Protein AF-A0A3E0QSD7-F1 (afdb_monomer)

Secondary structure (DSSP, 8-state):
--THHHHHT-------TT--EEEEEEEEETTTEEEEEEEEESSHHHHHHHHHHHH-SEEEEEEEEEESS--S------EE---GGGGS--S-GGGS--

pLDDT: mean 72.84, std 19.37, range [36.31, 94.0]

Sequence (98 aa):
MTKIETLQANAKPSWQPQEVRLVYLTYRSNMLGIMRCQTLAASLNEAVTRAKRKYGPGDLSSWGTRKLPIVGGMVGGGEFLRGKRDIDFQDDVSRIYP

Foldseek 3Di:
DDPPVVCVVPPPDPQDQPF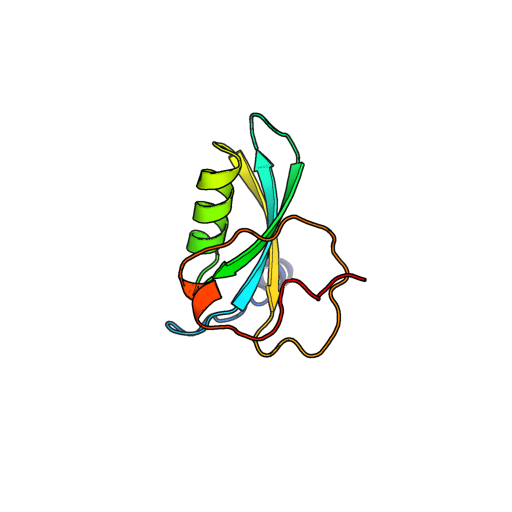WKKKWFFWQAPPPGTATEIETDSDPVVVVVLVCVVRNDTDTPDMDIDGPPDPDADDTDGYYRDDDCVVVDPPPPVPSDD

Structure (mmCIF, N/CA/C/O backbone):
data_AF-A0A3E0QSD7-F1
#
_entry.id   AF-A0A3E0QSD7-F1
#
loop_
_atom_site.group_PDB
_atom_site.id
_atom_site.type_symbol
_atom_site.label_atom_id
_atom_site.label_alt_id
_atom_site.label_comp_id
_atom_site.label_asym_id
_atom_site.label_entity_id
_atom_site.label_seq_id
_atom_site.pdbx_PDB_ins_code
_atom_site.Cartn_x
_atom_site.Cartn_y
_atom_site.Cartn_z
_atom_site.occupancy
_atom_site.B_iso_or_equiv
_atom_site.auth_seq_id
_atom_site.auth_comp_id
_atom_site.auth_asym_id
_atom_site.auth_atom_id
_atom_site.pdbx_PDB_model_num
ATOM 1 N N . MET A 1 1 ? -27.666 12.219 -18.558 1.00 41.34 1 MET A N 1
ATOM 2 C CA . MET A 1 1 ? -26.674 12.039 -17.477 1.00 41.34 1 MET A CA 1
ATOM 3 C C . MET A 1 1 ? -26.676 10.579 -17.083 1.00 41.34 1 MET A C 1
ATOM 5 O O . MET A 1 1 ? -27.669 10.070 -16.580 1.00 41.34 1 MET A O 1
ATOM 9 N N . THR A 1 2 ? -25.643 9.871 -17.510 1.00 41.97 2 THR A N 1
ATOM 10 C CA . THR A 1 2 ? -25.597 8.413 -17.633 1.00 41.97 2 THR A CA 1
ATOM 11 C C . THR A 1 2 ? -25.097 7.761 -16.348 1.00 41.97 2 THR A C 1
ATOM 13 O O . THR A 1 2 ? -24.038 8.127 -15.852 1.00 41.97 2 THR A O 1
ATOM 16 N N . LYS A 1 3 ? -25.822 6.729 -15.889 1.00 42.09 3 LYS A N 1
ATOM 17 C CA . LYS A 1 3 ? -25.537 5.748 -14.808 1.00 42.09 3 LYS A CA 1
ATOM 18 C C . LYS A 1 3 ? -24.076 5.264 -14.645 1.00 42.09 3 LYS A C 1
ATOM 20 O O . LYS A 1 3 ? -23.767 4.560 -13.691 1.00 42.09 3 LYS A O 1
ATOM 25 N N . ILE A 1 4 ? -23.195 5.588 -15.586 1.00 46.31 4 ILE A N 1
ATOM 26 C CA . ILE A 1 4 ? -21.804 5.144 -15.677 1.00 46.31 4 ILE A CA 1
ATOM 27 C C . ILE A 1 4 ? -20.901 5.949 -14.725 1.00 46.31 4 ILE A C 1
ATOM 29 O O . ILE A 1 4 ? -20.013 5.367 -14.106 1.00 46.31 4 ILE A O 1
ATOM 33 N N . GLU A 1 5 ? -21.175 7.241 -14.506 1.00 41.28 5 GLU A N 1
ATOM 34 C CA . GLU A 1 5 ? -20.411 8.065 -13.546 1.00 41.28 5 GLU A CA 1
ATOM 35 C C . GLU A 1 5 ? -20.618 7.596 -12.095 1.00 41.28 5 GLU A C 1
ATOM 37 O O . GLU A 1 5 ? -19.738 7.723 -11.246 1.00 41.28 5 GLU A O 1
ATOM 42 N N . THR A 1 6 ? -21.756 6.957 -11.814 1.00 42.16 6 THR A N 1
ATOM 43 C CA . THR A 1 6 ? -22.115 6.454 -10.482 1.00 42.16 6 THR A CA 1
ATOM 44 C C . THR A 1 6 ? -21.460 5.109 -10.148 1.00 42.16 6 THR A C 1
ATOM 46 O O . THR A 1 6 ? -21.257 4.809 -8.976 1.00 42.16 6 THR A O 1
ATOM 49 N N . LEU A 1 7 ? -21.059 4.318 -11.153 1.00 40.28 7 LEU A N 1
ATOM 50 C CA . LEU A 1 7 ? -20.310 3.069 -10.952 1.00 40.28 7 LEU A CA 1
ATOM 51 C C . LEU A 1 7 ? -18.810 3.317 -10.725 1.00 40.28 7 LEU A C 1
ATOM 53 O O . LEU A 1 7 ? -18.140 2.487 -10.127 1.00 40.28 7 LEU A O 1
ATOM 57 N N . GLN A 1 8 ? -18.245 4.460 -11.125 1.00 39.66 8 GLN A N 1
ATOM 58 C CA . GLN A 1 8 ? -16.856 4.797 -10.760 1.00 39.66 8 GLN A CA 1
ATOM 59 C C . GLN A 1 8 ? -16.720 5.306 -9.317 1.00 39.66 8 GLN A C 1
ATOM 61 O O . GLN A 1 8 ? -15.634 5.253 -8.741 1.00 39.66 8 GLN A O 1
ATOM 66 N N . ALA A 1 9 ? -17.838 5.687 -8.693 1.00 39.72 9 ALA A N 1
ATOM 67 C CA . ALA A 1 9 ? -17.962 5.857 -7.250 1.00 39.72 9 ALA A CA 1
ATOM 68 C C . ALA A 1 9 ? -18.214 4.523 -6.512 1.00 39.72 9 ALA A C 1
ATOM 70 O O . ALA A 1 9 ? -18.621 4.548 -5.350 1.00 39.72 9 ALA A O 1
ATOM 71 N N . ASN A 1 10 ? -17.974 3.371 -7.164 1.00 39.06 10 ASN A N 1
ATOM 72 C CA . ASN A 1 10 ? -17.976 2.039 -6.558 1.00 39.06 10 ASN A CA 1
ATOM 73 C C . ASN A 1 10 ? -17.104 2.033 -5.298 1.00 39.06 10 ASN A C 1
ATOM 75 O O . ASN A 1 10 ? -15.880 1.928 -5.357 1.00 39.06 10 ASN A O 1
ATOM 79 N N . ALA A 1 11 ? -17.792 2.193 -4.168 1.00 46.50 11 ALA A N 1
ATOM 80 C CA . ALA A 1 11 ? -17.416 1.845 -2.813 1.00 46.50 11 ALA A CA 1
ATOM 81 C C . ALA A 1 11 ? -15.903 1.829 -2.564 1.00 46.50 11 ALA A C 1
ATOM 83 O O . ALA A 1 11 ? -15.316 0.771 -2.330 1.00 46.50 11 ALA A O 1
ATOM 84 N N . LYS A 1 12 ? -15.267 3.011 -2.520 1.00 48.59 12 LYS A N 1
ATOM 85 C CA . LYS A 1 12 ? -14.063 3.127 -1.687 1.00 48.59 12 LYS A CA 1
ATOM 86 C C . LYS A 1 12 ? -14.482 2.617 -0.306 1.00 48.59 12 LYS A C 1
ATOM 88 O O . LYS A 1 12 ? -15.423 3.181 0.256 1.00 48.59 12 LYS A O 1
ATOM 93 N N . PRO A 1 13 ? -13.880 1.538 0.217 1.00 56.41 13 PRO A N 1
ATOM 94 C CA . PRO A 1 13 ? -14.325 0.960 1.471 1.00 56.41 13 PRO A CA 1
ATOM 95 C C . PRO A 1 13 ? -14.327 2.048 2.546 1.00 56.41 13 PRO A C 1
ATOM 97 O O . PRO A 1 13 ? -13.271 2.615 2.817 1.00 56.41 13 PRO A O 1
ATOM 100 N N . SER A 1 14 ? -15.489 2.353 3.135 1.00 67.69 14 SER A N 1
ATOM 101 C CA . SER A 1 14 ? -15.604 3.310 4.245 1.00 67.69 14 SER A CA 1
ATOM 102 C C . SER A 1 14 ? -14.643 2.873 5.347 1.00 67.69 14 SER A C 1
ATOM 104 O O . SER A 1 14 ? -14.852 1.832 5.966 1.00 67.69 14 SER A O 1
ATOM 106 N N . TRP A 1 15 ? -13.519 3.573 5.492 1.00 75.62 15 TRP A N 1
ATOM 107 C CA . TRP A 1 15 ? -12.528 3.323 6.533 1.00 75.62 15 TRP A CA 1
ATOM 108 C C . TRP A 1 15 ? -12.978 4.054 7.784 1.00 75.62 15 TRP A C 1
ATOM 110 O O . TRP A 1 15 ? -13.068 5.282 7.778 1.00 75.62 15 TRP A O 1
ATOM 120 N N . GLN A 1 16 ? -13.274 3.310 8.846 1.00 77.50 16 GLN A N 1
ATOM 121 C CA . GLN A 1 16 ? -13.541 3.934 10.136 1.00 77.50 16 GLN A CA 1
ATOM 122 C C . GLN A 1 16 ? -12.250 4.622 10.634 1.00 77.50 16 GLN A C 1
ATOM 124 O O . GLN A 1 16 ? -11.163 4.088 10.403 1.00 77.50 16 GLN A O 1
ATOM 129 N N . PRO A 1 17 ? -12.324 5.765 11.344 1.00 66.38 17 PRO A N 1
ATOM 130 C CA . PRO A 1 17 ? -11.152 6.567 11.734 1.00 66.38 17 PRO A CA 1
ATOM 131 C C . PRO A 1 17 ? -10.058 5.841 12.537 1.00 66.38 17 PRO A C 1
ATOM 133 O O . PRO A 1 17 ? -8.930 6.322 12.606 1.00 66.38 17 PRO A O 1
ATOM 136 N N . GLN A 1 18 ? -10.378 4.700 13.150 1.00 72.12 18 GLN A N 1
ATOM 137 C CA . GLN A 1 18 ? -9.452 3.898 13.958 1.00 72.12 18 GLN A CA 1
ATOM 138 C C . GLN A 1 18 ? -9.238 2.482 13.402 1.00 72.12 18 GLN A C 1
ATOM 140 O O . GLN A 1 18 ? -8.561 1.662 14.016 1.00 72.12 18 GLN A O 1
ATOM 145 N N . GLU A 1 19 ? -9.816 2.166 12.244 1.00 81.38 19 GLU A N 1
ATOM 146 C CA . GLU A 1 19 ? -9.759 0.822 11.682 1.00 81.38 19 GLU A CA 1
ATOM 147 C C . GLU A 1 19 ? -8.459 0.600 10.910 1.00 81.38 19 GLU A C 1
ATOM 149 O O . GLU A 1 19 ? -8.199 1.221 9.878 1.00 81.38 19 GLU A O 1
ATOM 154 N N . VAL A 1 20 ? -7.657 -0.348 11.391 1.00 83.56 20 VAL A N 1
ATOM 155 C CA . VAL A 1 20 ? -6.472 -0.835 10.684 1.00 83.56 20 VAL A CA 1
ATOM 156 C C . VAL A 1 20 ? -6.889 -1.920 9.696 1.00 83.56 20 VAL A C 1
ATOM 158 O O . VAL A 1 20 ? -7.616 -2.853 10.037 1.00 83.56 20 VAL A O 1
ATOM 161 N N . ARG A 1 21 ? -6.420 -1.801 8.452 1.00 85.06 21 ARG A N 1
ATOM 162 C CA . ARG A 1 21 ? -6.638 -2.795 7.396 1.00 85.06 21 ARG A CA 1
ATOM 163 C C . ARG A 1 21 ? -5.322 -3.224 6.781 1.00 85.06 21 ARG A C 1
ATOM 165 O O . ARG A 1 21 ? -4.370 -2.445 6.733 1.00 85.06 21 ARG A O 1
ATOM 172 N N . LEU A 1 22 ? -5.310 -4.432 6.229 1.00 85.38 22 LEU A N 1
ATOM 173 C CA . LEU A 1 22 ? -4.269 -4.823 5.291 1.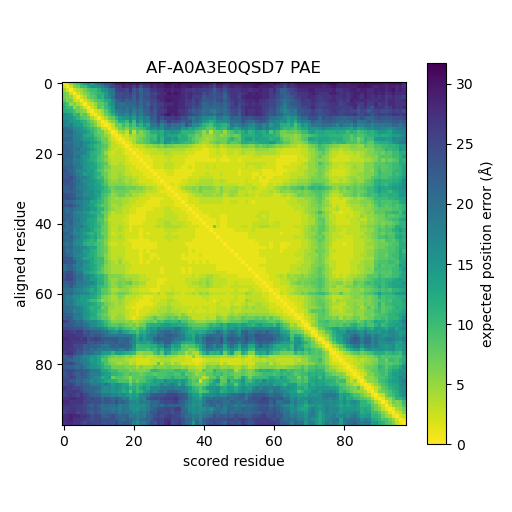00 85.38 22 LEU A CA 1
ATOM 174 C C . LEU A 1 22 ? -4.523 -4.120 3.961 1.00 85.38 22 LEU A C 1
ATOM 176 O O . LEU A 1 22 ? -5.606 -4.240 3.387 1.00 85.38 22 LEU A O 1
ATOM 180 N N . VAL A 1 23 ? -3.534 -3.369 3.492 1.00 87.25 23 VAL A N 1
ATOM 181 C CA . VAL A 1 23 ? -3.555 -2.651 2.219 1.00 87.25 23 VAL A CA 1
ATOM 182 C C . VAL A 1 23 ? -2.563 -3.309 1.279 1.00 87.25 23 VAL A C 1
ATOM 184 O O . VAL A 1 23 ? -1.399 -3.460 1.635 1.00 87.25 23 VAL A O 1
ATOM 187 N N . TYR A 1 24 ? -3.013 -3.649 0.077 1.00 88.06 24 TYR A N 1
ATOM 188 C CA . TYR A 1 24 ? -2.182 -4.129 -1.023 1.00 88.06 24 TYR A CA 1
ATOM 189 C C . TYR A 1 24 ? -2.007 -2.998 -2.025 1.00 88.06 24 TYR A C 1
ATOM 191 O O . TYR A 1 24 ? -2.964 -2.279 -2.319 1.00 88.06 24 TYR A O 1
ATOM 199 N N . LEU A 1 25 ? -0.802 -2.837 -2.553 1.00 89.56 25 LEU A N 1
ATOM 200 C CA . LEU A 1 25 ? -0.427 -1.737 -3.428 1.00 89.56 25 LEU A CA 1
ATOM 201 C C . LEU A 1 25 ? 0.393 -2.273 -4.603 1.00 89.56 25 LEU A C 1
ATOM 203 O O . LEU A 1 25 ? 1.341 -3.035 -4.415 1.00 89.56 25 LEU A O 1
ATOM 207 N N . THR A 1 26 ? 0.084 -1.788 -5.802 1.00 91.75 26 THR A N 1
ATOM 208 C CA . THR A 1 26 ? 1.027 -1.755 -6.921 1.00 91.75 26 THR A CA 1
ATOM 209 C C . THR A 1 26 ? 1.553 -0.330 -7.021 1.00 91.75 26 THR A C 1
ATOM 211 O O . THR A 1 26 ? 0.827 0.584 -7.415 1.00 91.75 26 THR A O 1
ATOM 214 N N . TYR A 1 27 ? 2.802 -0.130 -6.622 1.00 91.38 27 TYR A N 1
ATOM 215 C CA . TYR A 1 27 ? 3.478 1.160 -6.601 1.00 91.38 27 TYR A CA 1
ATOM 216 C C . TYR A 1 27 ? 4.517 1.223 -7.721 1.00 91.38 27 TYR A C 1
ATOM 218 O O . TYR A 1 27 ? 5.379 0.354 -7.813 1.00 91.38 27 TYR A O 1
ATOM 226 N N . ARG A 1 28 ? 4.449 2.234 -8.586 1.00 93.69 28 ARG A N 1
ATOM 227 C CA . ARG A 1 28 ? 5.416 2.440 -9.668 1.00 93.69 28 ARG A CA 1
ATOM 228 C C . ARG A 1 28 ? 6.494 3.408 -9.188 1.00 93.69 28 ARG A C 1
ATOM 230 O O . ARG A 1 28 ? 6.293 4.616 -9.225 1.00 93.69 28 ARG A O 1
ATOM 237 N N . SER A 1 29 ? 7.613 2.866 -8.717 1.00 92.75 29 SER A N 1
ATOM 238 C CA . SER A 1 29 ? 8.806 3.634 -8.352 1.00 92.75 29 SER A CA 1
ATOM 239 C C . SER A 1 29 ? 9.518 4.145 -9.604 1.00 92.75 29 SER A C 1
ATOM 241 O O . SER A 1 29 ? 9.695 3.403 -10.572 1.00 92.75 29 SER A O 1
ATOM 243 N N . ASN A 1 30 ? 9.999 5.387 -9.550 1.00 92.06 30 ASN A N 1
ATOM 244 C CA . ASN A 1 30 ? 10.810 5.987 -10.611 1.00 92.06 30 ASN A CA 1
ATOM 245 C C . ASN A 1 30 ? 12.175 5.298 -10.770 1.00 92.06 30 ASN A C 1
ATOM 247 O O . ASN A 1 30 ? 12.780 5.389 -11.832 1.00 92.06 30 ASN A O 1
ATOM 251 N N . MET A 1 31 ? 12.659 4.625 -9.721 1.00 91.00 31 MET A N 1
ATOM 252 C CA . MET A 1 31 ? 13.978 3.984 -9.694 1.00 91.00 31 MET A CA 1
ATOM 253 C C . MET A 1 31 ? 13.899 2.465 -9.853 1.00 91.00 31 MET A C 1
ATOM 255 O O . MET A 1 31 ? 14.760 1.872 -10.491 1.00 91.00 31 MET A O 1
ATOM 259 N N . LEU A 1 32 ? 12.881 1.833 -9.260 1.00 89.75 32 LEU A N 1
ATOM 260 C CA . LEU A 1 32 ? 12.791 0.370 -9.145 1.00 89.75 32 LEU A CA 1
ATOM 261 C C . LEU A 1 32 ? 11.716 -0.252 -10.050 1.00 89.75 32 LEU A C 1
ATOM 263 O O . LEU A 1 32 ? 11.594 -1.472 -10.113 1.00 89.75 32 LEU A O 1
ATOM 267 N N . GLY A 1 33 ? 10.926 0.563 -10.754 1.00 91.56 33 GLY A N 1
ATOM 268 C CA . GLY A 1 33 ? 9.833 0.075 -11.591 1.00 91.56 33 GLY A CA 1
ATOM 269 C C . GLY A 1 33 ? 8.600 -0.327 -10.777 1.00 91.56 33 GLY A C 1
ATOM 270 O O . GLY A 1 33 ? 8.196 0.374 -9.849 1.00 91.56 33 GLY A O 1
ATOM 271 N N . ILE A 1 34 ? 7.934 -1.415 -11.171 1.00 91.81 34 ILE A N 1
ATOM 272 C CA . ILE A 1 34 ? 6.656 -1.833 -10.575 1.00 91.81 34 ILE A CA 1
ATOM 273 C C . ILE A 1 34 ? 6.904 -2.675 -9.321 1.00 91.81 34 ILE A C 1
ATOM 275 O O . ILE A 1 34 ? 7.395 -3.797 -9.401 1.00 91.81 34 ILE A O 1
ATOM 279 N N . MET A 1 35 ? 6.462 -2.163 -8.176 1.00 90.88 35 MET A N 1
ATOM 280 C CA . MET A 1 35 ? 6.581 -2.797 -6.867 1.00 90.88 35 MET A CA 1
ATOM 281 C C . MET A 1 35 ? 5.211 -3.255 -6.377 1.00 90.88 35 MET A C 1
ATOM 283 O O . MET A 1 35 ? 4.304 -2.444 -6.187 1.00 90.88 35 MET A O 1
ATOM 287 N N . ARG A 1 36 ? 5.059 -4.557 -6.133 1.00 90.31 36 ARG A N 1
ATOM 288 C CA . ARG A 1 36 ? 3.897 -5.105 -5.424 1.00 90.31 36 ARG A CA 1
ATOM 289 C C . ARG A 1 36 ? 4.247 -5.204 -3.951 1.00 90.31 36 ARG A C 1
ATOM 291 O O . ARG A 1 36 ? 5.235 -5.843 -3.594 1.00 90.31 36 ARG A O 1
ATOM 298 N N . CYS A 1 37 ? 3.467 -4.550 -3.107 1.00 86.62 37 CYS A N 1
ATOM 299 C CA . CYS A 1 37 ? 3.720 -4.531 -1.677 1.00 86.62 37 CYS A CA 1
ATOM 300 C C . CYS A 1 37 ? 2.422 -4.491 -0.882 1.00 86.62 37 CYS A C 1
ATOM 302 O O . CYS A 1 37 ? 1.345 -4.214 -1.410 1.00 86.62 37 CYS A O 1
ATOM 304 N N . GLN A 1 38 ? 2.536 -4.786 0.403 1.00 87.94 38 GLN A N 1
ATOM 305 C CA . GLN A 1 38 ? 1.407 -4.814 1.317 1.00 87.94 38 GLN A CA 1
ATOM 306 C C . GLN A 1 38 ? 1.796 -4.274 2.689 1.00 87.94 38 GLN A C 1
ATOM 308 O O . GLN A 1 38 ? 2.959 -4.340 3.073 1.00 87.94 38 GLN A O 1
ATOM 313 N N . THR A 1 39 ? 0.850 -3.698 3.426 1.00 86.25 39 THR A N 1
ATOM 314 C CA . THR A 1 39 ? 1.125 -3.093 4.736 1.00 86.25 39 THR A CA 1
ATOM 315 C C . THR A 1 39 ? -0.145 -2.931 5.567 1.00 86.25 39 THR A C 1
ATOM 317 O O . THR A 1 39 ? -1.224 -2.724 5.007 1.00 86.25 39 THR A O 1
ATOM 320 N N . LEU A 1 40 ? -0.033 -2.985 6.897 1.00 87.19 40 LEU A N 1
ATOM 321 C CA . LEU A 1 40 ? -1.133 -2.619 7.790 1.00 87.19 40 LEU A CA 1
ATOM 322 C C . LEU A 1 40 ? -1.190 -1.099 7.957 1.00 87.19 40 LEU A C 1
ATOM 324 O O . LEU A 1 40 ? -0.268 -0.477 8.497 1.00 87.19 40 LEU A O 1
ATOM 328 N N . ALA A 1 41 ? -2.284 -0.487 7.514 1.00 86.25 41 ALA A N 1
ATOM 329 C CA . ALA A 1 41 ? -2.458 0.958 7.560 1.00 86.25 41 ALA A CA 1
ATOM 330 C C . ALA A 1 41 ? -3.880 1.353 7.968 1.00 86.25 41 ALA A C 1
ATOM 332 O O . ALA A 1 41 ? -4.852 0.654 7.674 1.00 86.25 41 ALA A O 1
ATOM 333 N N . ALA A 1 42 ? -3.989 2.507 8.628 1.00 86.75 42 ALA A N 1
ATOM 334 C CA . ALA A 1 42 ? -5.270 3.129 8.970 1.00 86.75 42 ALA A CA 1
ATOM 335 C C . ALA A 1 42 ? -5.828 3.985 7.815 1.00 86.75 42 ALA A C 1
ATOM 337 O O . ALA A 1 42 ? -6.933 4.511 7.889 1.00 86.75 42 ALA A O 1
ATOM 338 N N . SER A 1 43 ? -5.045 4.174 6.748 1.00 86.81 43 SER A N 1
ATOM 339 C CA . SER A 1 43 ? -5.470 4.879 5.540 1.00 86.81 43 SER A CA 1
ATOM 340 C C . SER A 1 43 ? -4.609 4.512 4.329 1.00 86.81 43 SER A C 1
ATOM 342 O O . SER A 1 43 ? -3.483 4.026 4.458 1.00 86.81 43 SER A O 1
ATOM 344 N N . LEU A 1 44 ? -5.107 4.815 3.127 1.00 89.19 44 LEU A N 1
ATOM 345 C CA . LEU A 1 44 ? -4.389 4.573 1.874 1.00 89.19 44 LEU A CA 1
ATOM 346 C C . LEU A 1 44 ? -3.204 5.525 1.786 1.00 89.19 44 LEU A C 1
ATOM 348 O O . LEU A 1 44 ? -2.134 5.132 1.340 1.00 89.19 44 LEU A O 1
ATOM 352 N N . ASN A 1 45 ? -3.378 6.758 2.265 1.00 90.88 45 ASN A N 1
ATOM 353 C CA . ASN A 1 45 ? -2.309 7.744 2.301 1.00 90.88 45 ASN A CA 1
ATOM 354 C C . ASN A 1 45 ? -1.137 7.275 3.170 1.00 90.88 45 ASN A C 1
ATOM 356 O O . ASN A 1 45 ? 0.023 7.415 2.785 1.00 90.88 45 ASN A O 1
ATOM 360 N N . GLU A 1 46 ? -1.429 6.662 4.318 1.00 89.44 46 GLU A N 1
ATOM 361 C CA . GLU A 1 46 ? -0.396 6.048 5.142 1.00 89.44 46 GLU A CA 1
ATOM 362 C C . GLU A 1 46 ? 0.316 4.912 4.390 1.00 89.44 46 GLU A C 1
ATOM 364 O O . GLU A 1 46 ? 1.547 4.880 4.357 1.00 89.44 46 GLU A O 1
ATOM 369 N N . ALA A 1 47 ? -0.437 4.015 3.749 1.00 90.06 47 ALA A N 1
ATOM 370 C CA . ALA A 1 47 ? 0.127 2.899 2.993 1.00 90.06 47 ALA A CA 1
ATOM 371 C C . ALA A 1 47 ? 1.038 3.378 1.840 1.00 90.06 47 ALA A C 1
ATOM 373 O O . ALA A 1 47 ? 2.169 2.911 1.695 1.00 90.06 47 ALA A O 1
ATOM 374 N N . VAL A 1 48 ? 0.596 4.384 1.078 1.00 92.38 48 VAL A N 1
ATOM 375 C CA . VAL A 1 48 ? 1.376 5.024 0.003 1.00 92.38 48 VAL A CA 1
ATOM 376 C C . VAL A 1 48 ? 2.612 5.730 0.554 1.00 92.38 48 VAL A C 1
ATOM 378 O O . VAL A 1 48 ? 3.683 5.645 -0.042 1.00 92.38 48 VAL A O 1
ATOM 381 N N . THR A 1 49 ? 2.502 6.398 1.705 1.00 92.69 49 THR A N 1
ATOM 382 C CA . THR A 1 49 ? 3.647 7.047 2.362 1.00 92.69 49 THR A CA 1
ATOM 383 C C . THR A 1 49 ? 4.719 6.024 2.733 1.00 92.69 49 THR A C 1
ATOM 385 O O . THR A 1 49 ? 5.907 6.290 2.555 1.00 92.69 49 THR A O 1
ATOM 388 N N . ARG A 1 50 ? 4.327 4.833 3.201 1.00 90.81 50 ARG A N 1
ATOM 389 C CA . ARG A 1 50 ? 5.272 3.739 3.476 1.00 90.81 50 ARG A CA 1
ATOM 390 C C . ARG A 1 50 ? 5.936 3.228 2.196 1.00 90.81 50 ARG A C 1
ATOM 392 O O . ARG A 1 50 ? 7.158 3.098 2.178 1.00 90.81 50 ARG A O 1
ATOM 399 N N . ALA A 1 51 ? 5.173 3.020 1.121 1.00 91.81 51 A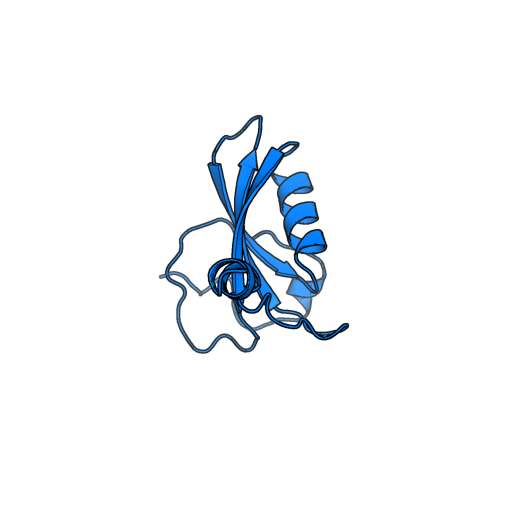LA A N 1
ATOM 400 C CA . ALA A 1 51 ? 5.728 2.621 -0.177 1.00 91.81 51 ALA A CA 1
ATOM 401 C C . ALA A 1 51 ? 6.734 3.655 -0.716 1.00 91.81 51 ALA A C 1
ATOM 403 O O . ALA A 1 51 ? 7.838 3.289 -1.109 1.00 91.81 51 ALA A O 1
ATOM 404 N N . LYS A 1 52 ? 6.407 4.951 -0.624 1.00 93.88 52 LYS A N 1
ATOM 405 C CA . LYS A 1 52 ? 7.304 6.070 -0.965 1.00 93.88 52 LYS A CA 1
ATOM 406 C C . LYS A 1 52 ? 8.596 6.063 -0.151 1.00 93.88 52 LYS A C 1
ATOM 408 O O . LYS A 1 52 ? 9.670 6.246 -0.711 1.00 93.88 52 LYS A O 1
ATOM 413 N N . ARG A 1 53 ? 8.511 5.832 1.163 1.00 92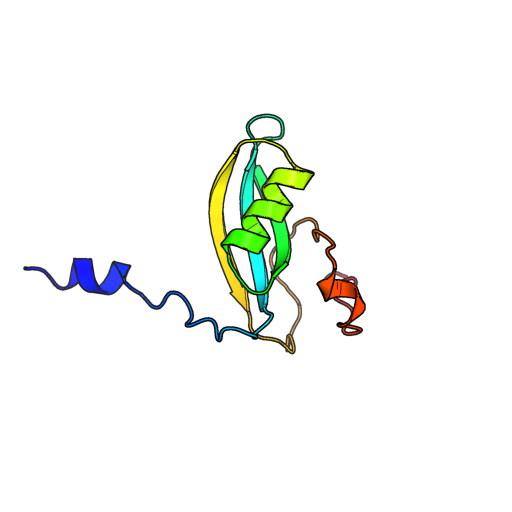.81 53 ARG A N 1
ATOM 414 C CA . ARG A 1 53 ? 9.695 5.755 2.037 1.00 92.81 53 ARG A CA 1
ATOM 415 C C . ARG A 1 53 ? 10.607 4.579 1.689 1.00 92.81 53 ARG A C 1
ATOM 417 O O . ARG A 1 53 ? 11.817 4.721 1.798 1.00 92.81 53 ARG A O 1
ATOM 424 N N . LYS A 1 54 ? 10.041 3.436 1.289 1.00 92.44 54 LYS A N 1
ATOM 425 C CA . LYS A 1 54 ? 10.806 2.225 0.956 1.00 92.44 54 LYS A CA 1
ATOM 426 C C . LYS A 1 54 ? 11.400 2.266 -0.455 1.00 92.44 54 LYS A C 1
ATOM 428 O O . LYS A 1 54 ? 12.563 1.925 -0.626 1.00 92.44 54 LYS A O 1
ATOM 433 N N . TYR A 1 55 ? 10.603 2.642 -1.452 1.00 92.81 55 TYR A N 1
ATOM 434 C CA . TYR A 1 55 ? 10.955 2.513 -2.872 1.00 92.81 55 TYR A CA 1
ATOM 435 C C . TYR A 1 55 ? 11.301 3.846 -3.550 1.00 92.81 55 TYR A C 1
ATOM 437 O O . TYR A 1 55 ? 11.627 3.861 -4.739 1.00 92.81 55 TYR A O 1
ATOM 445 N N . GLY A 1 56 ? 11.218 4.959 -2.819 1.00 92.94 56 GLY A N 1
ATOM 446 C CA . GLY A 1 56 ? 11.478 6.304 -3.323 1.00 92.94 56 GLY A CA 1
ATOM 447 C C . GLY A 1 56 ? 10.304 6.929 -4.095 1.00 92.94 56 GLY A C 1
ATOM 448 O O . GLY A 1 56 ? 9.173 6.427 -4.044 1.00 92.94 56 GLY A O 1
ATOM 449 N N . PRO A 1 57 ? 10.549 8.056 -4.793 1.00 94.00 57 PRO A N 1
ATOM 450 C CA . PRO A 1 57 ? 9.535 8.774 -5.566 1.00 94.00 57 PRO A CA 1
ATOM 451 C C . PRO A 1 57 ? 8.841 7.889 -6.607 1.00 94.00 57 PRO A C 1
ATOM 453 O O . PRO A 1 57 ? 9.452 6.978 -7.169 1.00 94.00 57 PRO A O 1
ATOM 456 N N . GLY A 1 58 ? 7.564 8.165 -6.855 1.00 92.69 58 GLY A N 1
ATOM 457 C CA . GLY A 1 58 ? 6.720 7.358 -7.727 1.00 92.69 58 GLY A CA 1
ATOM 458 C C . GLY A 1 58 ? 5.233 7.508 -7.420 1.00 92.69 58 GLY A C 1
ATOM 459 O O . GLY A 1 58 ? 4.825 8.314 -6.570 1.00 92.69 58 GLY A O 1
ATOM 460 N N . ASP A 1 59 ? 4.442 6.678 -8.095 1.00 92.25 59 ASP A N 1
ATOM 461 C CA . ASP A 1 59 ? 2.989 6.800 -8.149 1.00 92.25 59 ASP A CA 1
ATOM 462 C C . ASP A 1 59 ? 2.270 5.511 -7.757 1.00 92.25 59 ASP A C 1
ATOM 464 O O . ASP A 1 59 ? 2.730 4.390 -7.994 1.00 92.25 59 ASP A O 1
ATOM 468 N N . LEU A 1 60 ? 1.088 5.672 -7.164 1.00 91.50 60 LEU A N 1
ATOM 469 C CA . LEU A 1 60 ? 0.195 4.553 -6.897 1.00 91.50 60 LEU A CA 1
ATOM 470 C C . LEU A 1 60 ? -0.497 4.135 -8.200 1.00 91.50 60 LEU A C 1
ATOM 472 O O . LEU A 1 60 ? -1.284 4.900 -8.749 1.00 91.50 60 LEU A O 1
ATOM 476 N N . SER A 1 61 ? -0.242 2.911 -8.663 1.00 89.94 61 SER A N 1
ATOM 477 C CA . SER A 1 61 ? -0.866 2.366 -9.873 1.00 89.94 61 SER A CA 1
ATOM 478 C C . SER A 1 61 ? -2.182 1.647 -9.571 1.00 89.94 61 SER A C 1
ATOM 480 O O . SER A 1 61 ? -3.176 1.876 -10.253 1.00 89.94 61 SER A O 1
ATOM 482 N N . SER A 1 62 ? -2.214 0.792 -8.548 1.00 87.88 62 SER A N 1
ATOM 483 C CA . SER A 1 62 ? -3.433 0.099 -8.111 1.00 87.88 62 SER A CA 1
ATOM 484 C C . SER A 1 62 ? -3.366 -0.247 -6.628 1.00 87.88 62 SER A C 1
ATOM 486 O O . SER A 1 62 ? -2.283 -0.269 -6.037 1.00 87.88 62 SER A O 1
ATOM 488 N N . TRP A 1 63 ? -4.519 -0.492 -6.005 1.00 89.38 63 TRP A N 1
ATOM 489 C CA . TRP A 1 63 ? -4.586 -0.868 -4.595 1.00 89.38 63 TRP A CA 1
ATOM 490 C C . TRP A 1 63 ? -5.836 -1.686 -4.263 1.00 89.38 63 TRP A C 1
ATOM 492 O O . TRP A 1 63 ? -6.823 -1.668 -4.995 1.00 89.38 63 TRP A O 1
ATOM 502 N N . GLY A 1 64 ? -5.787 -2.372 -3.123 1.00 86.19 64 GLY A N 1
ATOM 503 C CA . GLY A 1 64 ? -6.916 -3.064 -2.507 1.00 86.19 64 GLY A CA 1
ATOM 504 C C . GLY A 1 64 ? -6.778 -3.078 -0.985 1.00 86.19 64 GLY A C 1
ATOM 505 O O . GLY A 1 64 ? -5.696 -2.820 -0.460 1.00 86.19 64 GLY A O 1
ATOM 506 N N . THR A 1 65 ? -7.861 -3.364 -0.258 1.00 85.88 65 THR A N 1
ATOM 507 C CA . THR A 1 65 ? -7.819 -3.465 1.216 1.00 85.88 65 THR A CA 1
ATOM 508 C C . THR A 1 65 ? -8.652 -4.625 1.735 1.00 85.88 65 THR A C 1
ATOM 510 O O . THR A 1 65 ? -9.644 -4.995 1.108 1.00 85.88 65 THR A O 1
ATOM 513 N N . ARG A 1 66 ? -8.280 -5.164 2.899 1.00 80.12 66 ARG A N 1
ATOM 514 C CA . ARG A 1 66 ? -9.050 -6.163 3.651 1.00 80.12 66 ARG A CA 1
ATOM 515 C C . ARG A 1 66 ? -9.148 -5.783 5.125 1.00 80.12 66 ARG A C 1
ATOM 517 O O . ARG A 1 66 ? -8.176 -5.310 5.713 1.00 80.12 66 ARG A O 1
ATOM 524 N N . LYS A 1 67 ? -10.328 -5.999 5.708 1.00 79.62 67 LYS A N 1
ATOM 525 C CA . LYS A 1 67 ? -10.542 -5.885 7.156 1.00 79.62 67 LYS A CA 1
ATOM 526 C C . LYS A 1 67 ? -9.847 -7.037 7.879 1.00 79.62 67 LYS A C 1
ATOM 528 O O . LYS A 1 67 ? -9.737 -8.126 7.323 1.00 79.62 67 LYS A O 1
ATOM 533 N N . LEU A 1 68 ? -9.385 -6.770 9.093 1.00 75.62 68 LEU A N 1
ATOM 534 C CA . LEU A 1 68 ? -8.851 -7.779 10.006 1.00 75.62 68 LEU A CA 1
ATOM 535 C C . LEU A 1 68 ? -9.994 -8.343 10.881 1.00 75.62 68 LEU A C 1
ATOM 537 O O . LEU A 1 68 ? -10.972 -7.618 11.095 1.00 75.62 68 LEU A O 1
ATOM 541 N N . PRO A 1 69 ? -9.890 -9.580 11.406 1.00 68.62 69 PRO A N 1
ATOM 542 C CA . PRO A 1 69 ? -8.836 -10.572 11.154 1.00 68.62 69 PRO A CA 1
ATOM 543 C C . PRO A 1 69 ? -8.917 -11.157 9.733 1.00 68.62 69 PRO A C 1
ATOM 545 O O . PRO A 1 69 ? -9.987 -11.214 9.126 1.00 68.62 69 PRO A O 1
ATOM 548 N N . ILE A 1 70 ? -7.777 -11.568 9.169 1.00 68.81 70 ILE A N 1
ATOM 549 C CA . ILE A 1 70 ? -7.712 -12.094 7.795 1.00 68.81 70 ILE A CA 1
ATOM 550 C C . ILE A 1 70 ? -8.090 -13.574 7.819 1.00 68.81 70 ILE A C 1
ATOM 552 O O . ILE A 1 70 ? -7.274 -14.431 8.145 1.00 68.81 70 ILE A O 1
ATOM 556 N N . VAL A 1 71 ? -9.326 -13.891 7.441 1.00 54.91 71 VAL A N 1
ATOM 557 C CA . VAL A 1 71 ? -9.786 -15.281 7.342 1.00 54.91 71 VAL A CA 1
ATOM 558 C C . VAL A 1 71 ? -9.409 -15.836 5.960 1.00 54.91 71 VAL A C 1
ATOM 560 O O . VAL A 1 71 ? -10.200 -15.775 5.020 1.00 54.91 71 VAL A O 1
ATOM 563 N N . GLY A 1 72 ? -8.167 -16.309 5.807 1.00 54.56 72 GLY A N 1
ATOM 564 C CA . GLY A 1 72 ? -7.696 -17.035 4.616 1.00 54.56 72 GLY A CA 1
ATOM 565 C C . GLY A 1 72 ? -6.385 -16.531 3.996 1.00 54.56 72 GLY A C 1
ATOM 566 O O . GLY A 1 72 ? -6.047 -15.349 4.068 1.00 54.56 72 GLY A O 1
ATOM 567 N N . GLY A 1 73 ? -5.656 -17.453 3.356 1.00 48.22 73 GLY A N 1
ATOM 568 C CA . GLY A 1 73 ? -4.369 -17.199 2.702 1.00 48.22 73 GLY A CA 1
ATOM 569 C C . GLY A 1 73 ? -4.465 -16.220 1.527 1.00 48.22 73 GLY A C 1
ATOM 570 O O . GLY A 1 73 ? -5.405 -16.249 0.731 1.00 48.22 73 GLY A O 1
ATOM 571 N N . MET A 1 74 ? -3.491 -15.318 1.433 1.00 52.06 74 MET A N 1
ATOM 572 C CA . MET A 1 74 ? -3.353 -14.348 0.350 1.00 52.06 74 MET A CA 1
ATOM 573 C C . MET A 1 74 ? -2.979 -15.032 -0.959 1.00 52.06 74 MET A C 1
ATOM 575 O O . MET A 1 74 ? -2.099 -15.883 -1.012 1.00 52.06 74 MET A O 1
ATOM 579 N N . VAL A 1 75 ? -3.581 -14.545 -2.039 1.00 46.72 75 VAL A N 1
ATOM 580 C CA . VAL A 1 75 ? -3.085 -14.738 -3.399 1.00 46.72 75 VAL A CA 1
ATOM 581 C C . VAL A 1 75 ? -2.712 -13.350 -3.904 1.00 46.72 75 VAL A C 1
ATOM 583 O O . VAL A 1 75 ? -3.589 -12.539 -4.196 1.00 46.72 75 VAL A O 1
ATOM 586 N N . GLY A 1 76 ? -1.418 -13.035 -3.926 1.00 54.19 76 GLY A N 1
ATOM 587 C CA . GLY A 1 76 ? -0.931 -11.748 -4.424 1.00 54.19 76 GLY A CA 1
ATOM 588 C C . GLY A 1 76 ? 0.463 -11.413 -3.918 1.00 54.19 76 GLY A C 1
ATOM 589 O O . GLY A 1 76 ? 0.599 -10.579 -3.027 1.00 54.19 76 GLY A O 1
ATOM 590 N N . GLY A 1 77 ? 1.480 -12.084 -4.473 1.00 63.47 77 GLY A N 1
ATOM 591 C CA . GLY A 1 77 ? 2.890 -11.899 -4.110 1.00 63.47 77 GLY A CA 1
ATOM 592 C C . GLY A 1 77 ? 3.313 -10.427 -4.007 1.00 63.47 77 GLY A C 1
ATOM 593 O O . GLY A 1 77 ? 2.872 -9.586 -4.794 1.00 63.47 77 GLY A O 1
ATOM 594 N N . GLY A 1 78 ? 4.180 -10.121 -3.040 1.00 71.94 78 GLY A N 1
ATOM 595 C CA . GLY A 1 78 ? 4.705 -8.778 -2.792 1.00 71.94 78 GLY A CA 1
ATOM 596 C C . GLY A 1 78 ? 5.391 -8.651 -1.430 1.00 71.94 78 GLY A C 1
ATOM 597 O O . GLY A 1 78 ? 5.156 -9.457 -0.531 1.00 71.94 78 GLY A O 1
ATOM 598 N N . GLU A 1 79 ? 6.243 -7.639 -1.265 1.00 81.88 79 GLU A N 1
ATOM 599 C CA . GLU A 1 79 ? 6.961 -7.397 -0.005 1.00 81.88 79 GLU A CA 1
ATOM 600 C C . GLU A 1 79 ? 6.018 -6.794 1.049 1.00 81.88 79 GLU A C 1
ATOM 602 O O . GLU A 1 79 ? 5.248 -5.869 0.768 1.00 81.88 79 GLU A O 1
ATOM 607 N N . PHE A 1 80 ? 6.088 -7.291 2.285 1.00 83.19 80 PHE A N 1
ATOM 608 C CA . PHE A 1 80 ? 5.369 -6.687 3.403 1.00 83.19 80 PHE A CA 1
ATOM 609 C C . PHE A 1 80 ? 6.163 -5.515 3.995 1.00 83.19 80 PHE A C 1
ATOM 611 O O . PHE A 1 80 ? 7.239 -5.692 4.569 1.00 83.19 80 PHE A O 1
ATOM 618 N N . LEU A 1 81 ? 5.624 -4.302 3.861 1.00 83.00 81 LEU 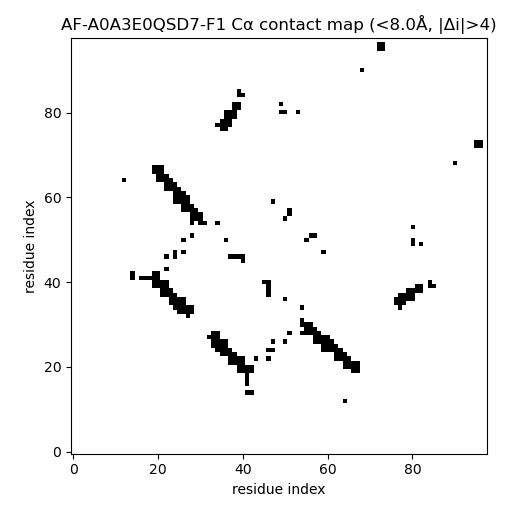A N 1
ATOM 619 C CA . LEU A 1 81 ? 6.219 -3.079 4.387 1.00 83.00 81 LEU A CA 1
ATOM 620 C C . LEU A 1 81 ? 5.891 -2.940 5.864 1.00 83.00 81 LEU A C 1
ATOM 622 O O . LEU A 1 81 ? 4.779 -2.531 6.224 1.00 83.00 81 LEU A O 1
ATOM 626 N N . ARG A 1 82 ? 6.890 -3.232 6.699 1.00 76.88 82 ARG A N 1
ATOM 627 C CA . ARG A 1 82 ? 6.722 -3.144 8.142 1.00 76.88 82 ARG A CA 1
ATOM 628 C C . ARG A 1 82 ? 6.540 -1.698 8.626 1.00 76.88 82 ARG A C 1
ATOM 630 O O . ARG A 1 82 ? 7.163 -0.773 8.105 1.00 76.88 82 ARG A O 1
ATOM 637 N N . GLY A 1 83 ? 5.718 -1.487 9.644 1.00 73.62 83 GLY A N 1
ATOM 638 C CA . GLY A 1 83 ? 5.485 -0.208 10.302 1.00 73.62 83 GLY A CA 1
ATOM 639 C C . GLY A 1 83 ? 5.006 -0.357 11.745 1.00 73.62 83 GLY A C 1
ATOM 640 O O . GLY A 1 83 ? 4.811 -1.453 12.255 1.00 73.62 83 GLY A O 1
ATOM 641 N N . LYS A 1 84 ? 4.811 0.783 12.420 1.00 72.06 84 LYS A N 1
ATOM 642 C CA . LYS A 1 84 ? 4.573 0.855 13.876 1.00 72.06 84 LYS A CA 1
ATOM 643 C C . LYS A 1 84 ? 3.402 -0.007 14.373 1.00 72.06 84 LYS A C 1
ATOM 645 O O . LYS A 1 84 ? 3.454 -0.494 15.490 1.00 72.06 84 LYS A O 1
ATOM 650 N N . ARG A 1 85 ? 2.366 -0.177 13.546 1.00 67.94 85 ARG A N 1
ATOM 651 C CA . ARG A 1 85 ? 1.147 -0.925 13.898 1.00 67.94 85 ARG A CA 1
ATOM 652 C C . ARG A 1 85 ? 1.312 -2.435 13.785 1.00 67.94 85 ARG A C 1
ATOM 654 O O . ARG A 1 85 ? 0.460 -3.157 14.267 1.00 67.94 85 ARG A O 1
ATOM 661 N N . ASP A 1 86 ? 2.394 -2.910 13.183 1.00 64.81 86 ASP A N 1
ATOM 662 C CA . ASP A 1 86 ? 2.608 -4.346 13.005 1.00 64.81 86 ASP A CA 1
ATOM 663 C C . ASP A 1 86 ? 3.075 -5.022 14.299 1.00 64.81 86 ASP A C 1
ATOM 665 O O . ASP A 1 86 ? 3.040 -6.239 14.395 1.00 64.81 86 ASP A O 1
ATOM 669 N N . ILE A 1 87 ? 3.501 -4.233 15.294 1.00 58.53 87 ILE A N 1
ATOM 670 C CA . ILE A 1 87 ? 3.888 -4.713 16.628 1.00 58.53 87 ILE A CA 1
ATOM 671 C C . ILE A 1 87 ? 2.661 -5.237 17.393 1.00 58.53 87 ILE A C 1
ATOM 673 O O . ILE A 1 87 ? 2.791 -6.158 18.195 1.00 58.53 87 ILE A O 1
ATOM 677 N N . ASP A 1 88 ? 1.478 -4.683 17.110 1.00 56.62 88 ASP A N 1
ATOM 678 C CA . ASP A 1 88 ? 0.235 -4.994 17.825 1.00 56.62 88 ASP A CA 1
ATOM 679 C C . ASP A 1 88 ? -0.539 -6.174 17.205 1.00 56.62 88 ASP A C 1
ATOM 681 O O . ASP A 1 88 ? -1.464 -6.700 17.823 1.00 56.62 88 ASP A O 1
ATOM 685 N N . PHE A 1 89 ? -0.173 -6.617 15.996 1.00 56.41 89 PHE A N 1
ATOM 686 C CA . PHE A 1 89 ? -0.812 -7.751 15.325 1.00 56.41 89 PHE A CA 1
ATOM 687 C C . PHE A 1 89 ? 0.109 -8.974 15.376 1.00 56.41 89 PHE A C 1
ATOM 689 O O . PHE A 1 89 ? 1.004 -9.131 14.551 1.00 56.41 89 PHE A O 1
ATOM 696 N N . GLN A 1 90 ? -0.131 -9.845 16.365 1.00 49.34 90 GLN A N 1
ATOM 697 C CA . GLN A 1 90 ? 0.506 -11.167 16.470 1.00 49.34 90 GLN A CA 1
ATOM 698 C C . GLN A 1 90 ? 0.047 -12.145 15.382 1.00 49.34 90 GLN A C 1
ATOM 700 O O . GLN A 1 90 ? 0.735 -13.139 15.151 1.00 49.34 90 GLN A O 1
ATOM 705 N N . ASP A 1 91 ? -1.093 -11.878 14.728 1.00 48.66 91 ASP A N 1
ATOM 706 C CA . ASP A 1 91 ? -1.530 -12.670 13.583 1.00 48.66 91 ASP A CA 1
ATOM 707 C C . ASP A 1 91 ? -0.469 -12.568 12.499 1.00 48.66 91 ASP A C 1
ATOM 709 O O . ASP A 1 91 ? -0.185 -11.504 11.951 1.00 48.66 91 ASP A O 1
ATOM 713 N N . ASP A 1 92 ? 0.146 -13.715 12.272 1.00 47.81 92 ASP A N 1
ATOM 714 C CA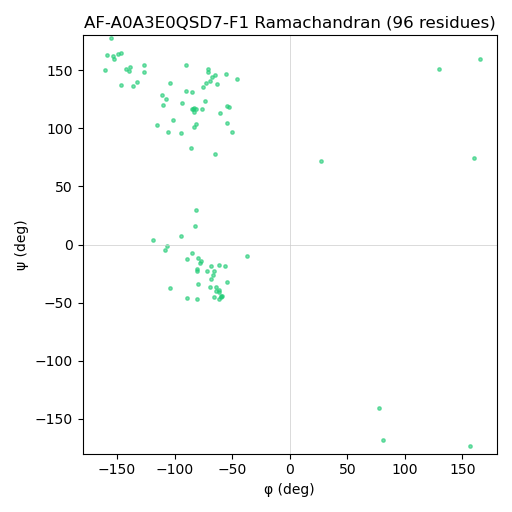 . ASP A 1 92 ? 1.391 -13.935 11.574 1.00 47.81 92 ASP A CA 1
ATOM 715 C C . ASP A 1 92 ? 1.249 -13.539 10.095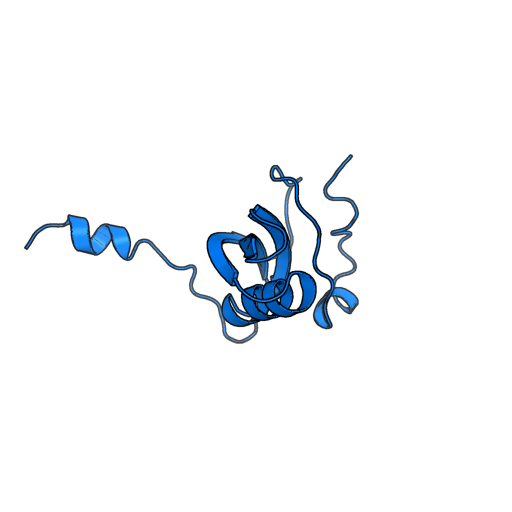 1.00 47.81 92 ASP A C 1
ATOM 717 O O . ASP A 1 92 ? 1.084 -14.373 9.206 1.00 47.81 92 ASP A O 1
ATOM 721 N N . VAL A 1 93 ? 1.294 -12.232 9.805 1.00 49.97 93 VAL A N 1
ATOM 722 C CA . VAL A 1 93 ? 1.286 -11.698 8.432 1.00 49.97 93 VAL A CA 1
ATOM 723 C C . VAL A 1 93 ? 2.517 -12.189 7.657 1.00 49.97 93 VAL A C 1
ATOM 725 O O . VAL A 1 93 ? 2.529 -12.155 6.426 1.00 49.97 93 VAL A O 1
ATOM 728 N N . SER A 1 94 ? 3.540 -12.679 8.373 1.00 43.50 94 SER A N 1
ATOM 729 C CA . SER A 1 94 ? 4.697 -13.402 7.837 1.00 43.50 94 SER A CA 1
ATOM 730 C C . SER A 1 94 ? 4.390 -14.822 7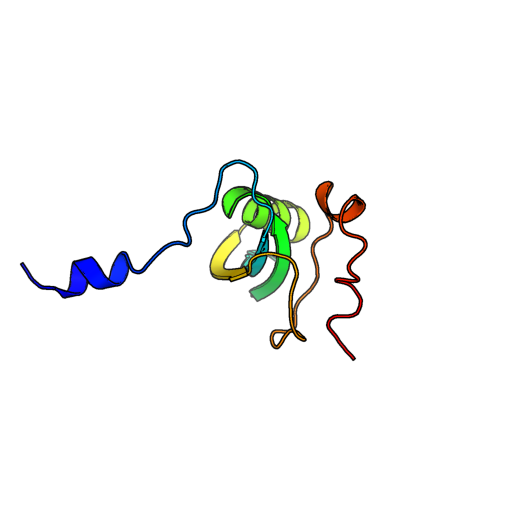.355 1.00 43.50 94 SER A C 1
ATOM 732 O O . SER A 1 94 ? 5.123 -15.306 6.500 1.00 43.50 94 SER A O 1
ATOM 734 N N . ARG A 1 95 ? 3.323 -15.477 7.832 1.00 41.56 95 ARG A N 1
ATOM 735 C CA . ARG A 1 95 ? 2.910 -16.833 7.414 1.00 41.56 95 ARG A CA 1
ATOM 736 C C . ARG A 1 95 ? 1.865 -16.865 6.313 1.00 41.56 95 ARG A C 1
ATOM 738 O O . ARG A 1 95 ? 1.380 -17.933 5.953 1.00 41.56 95 ARG A O 1
ATOM 745 N N . ILE A 1 96 ? 1.531 -15.721 5.726 1.00 46.31 96 ILE A N 1
ATOM 746 C CA . ILE A 1 96 ? 0.582 -15.681 4.613 1.00 46.31 96 ILE A CA 1
ATOM 747 C C . ILE A 1 96 ? 1.258 -16.038 3.264 1.00 46.31 96 ILE A C 1
ATOM 749 O O . ILE A 1 96 ? 0.822 -15.588 2.208 1.00 46.31 96 ILE A O 1
ATOM 753 N N . TYR A 1 97 ? 2.305 -16.868 3.297 1.00 36.31 97 TYR A N 1
ATOM 754 C CA . TYR A 1 97 ? 2.840 -17.615 2.158 1.00 36.31 97 TYR A CA 1
ATOM 755 C C . TYR A 1 97 ? 3.396 -18.968 2.644 1.00 36.31 97 TYR A C 1
ATOM 757 O O . TYR A 1 97 ? 4.037 -18.989 3.697 1.00 36.31 97 TYR A O 1
ATOM 765 N N . PRO A 1 98 ? 3.142 -20.080 1.927 1.00 39.22 98 PRO A N 1
ATOM 766 C CA . PRO A 1 98 ? 3.942 -21.297 2.054 1.00 39.22 98 PRO A CA 1
ATOM 767 C C . PRO A 1 98 ? 5.377 -21.090 1.549 1.00 39.22 98 PRO A C 1
ATOM 769 O O . PRO A 1 98 ? 5.582 -20.215 0.673 1.00 39.22 98 PRO A O 1
#

Mean predicted aligned error: 10.59 Å

Solvent-accessible surface area (backbone atoms only — not comparable to full-atom values): 6134 Å² total; per-residue (Å²): 139,67,78,64,69,64,58,75,63,60,70,73,75,87,70,51,97,84,43,59,23,46,33,39,36,35,35,37,21,78,81,74,40,81,41,43,32,32,32,74,26,66,42,68,66,56,44,51,52,51,50,35,72,75,54,40,66,64,46,83,74,48,73,51,75,44,68,69,80,73,92,65,79,67,87,76,83,56,53,75,56,83,57,88,67,56,77,78,50,79,70,60,75,82,62,51,56,135

Nearest PDB structures (foldseek):
  8ckb-assembly1_I001  TM=7.350E-01  e=3.618E-01  Bacteroides phage crAss001
  5tva-assembly2_B  TM=4.291E-01  e=2.283E+00  Aquifex ae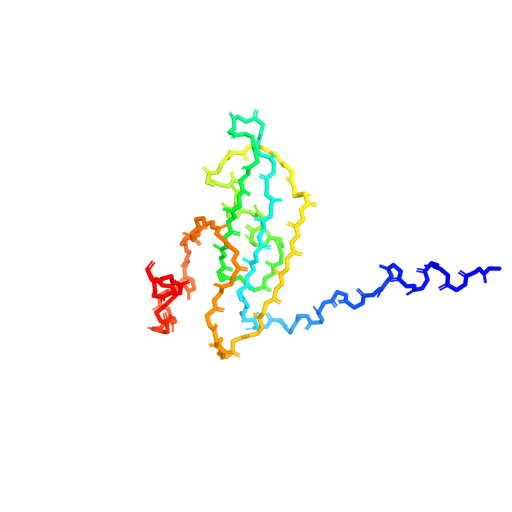olicus
  2le2-assembly1_A  TM=3.697E-01  e=4.044E+00  Salasvirus phi29
  7nps-assembly1_B3  TM=4.397E-01  e=8.133E+00  Mycobacterium tuberculosis H37Rv
  7nps-assembly1_B6  TM=3.428E-01  e=8.133E+00  Mycobacterium tuberculosis H37Rv

Radius of gyration: 14.65 Å; Cα contacts (8 Å, |Δi|>4): 139; chains: 1; bounding box: 41×33×36 Å